Protein AF-A0A9P1GF80-F1 (afdb_monomer_lite)

Foldseek 3Di:
DVVVVQVVVQVVVLCVVQVQQDADPNFGDADPVGGSDDDDDDGDGGDDDDDDDPVNVVVVVVVVVVVVVVCVCVPDPDDPPDDDDDDPDDDDDDPDDDPPPDPDDDDDDDDDDDDDDDDDDD

Radius of gyration: 28.72 Å; chains: 1; bounding box: 56×46×72 Å

Structure (mmCIF, N/CA/C/O backbone):
data_AF-A0A9P1GF80-F1
#
_entry.id   AF-A0A9P1GF80-F1
#
loop_
_atom_site.group_PDB
_atom_site.id
_atom_site.type_sym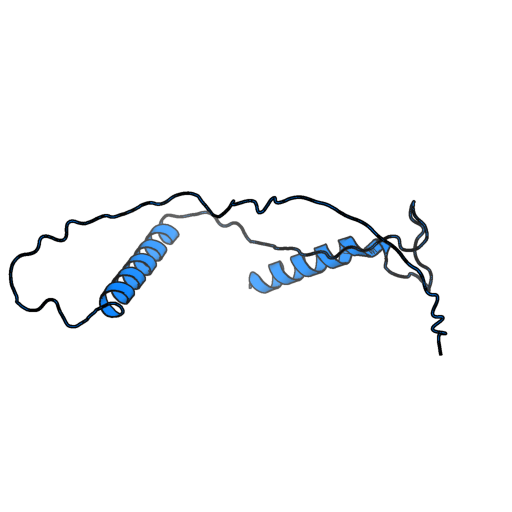bol
_atom_site.label_atom_id
_atom_site.label_alt_id
_atom_site.label_comp_id
_atom_site.label_asym_id
_atom_site.label_entity_id
_atom_site.label_seq_id
_atom_site.pdbx_PDB_ins_code
_atom_site.Cartn_x
_atom_site.Cartn_y
_atom_site.Cartn_z
_atom_site.occupancy
_atom_site.B_iso_or_equiv
_atom_site.auth_seq_id
_atom_site.auth_comp_id
_atom_site.auth_asym_id
_atom_site.auth_atom_id
_atom_site.pdbx_PDB_model_num
ATOM 1 N N . MET A 1 1 ? -12.801 8.693 6.372 1.00 60.75 1 MET A N 1
ATOM 2 C CA . MET A 1 1 ? -12.022 8.764 5.113 1.00 60.75 1 MET A CA 1
ATOM 3 C C . MET A 1 1 ? -10.672 7.994 5.103 1.00 60.75 1 MET A C 1
ATOM 5 O O . MET A 1 1 ? -9.918 8.230 4.167 1.00 60.75 1 MET A O 1
ATOM 9 N N . PRO A 1 2 ? -10.329 7.048 6.015 1.00 72.00 2 PRO A N 1
ATOM 10 C CA . PRO A 1 2 ? -9.002 6.397 5.985 1.00 72.00 2 PRO A CA 1
ATOM 11 C C . PRO A 1 2 ? -8.839 5.357 4.860 1.00 72.00 2 PRO A C 1
ATOM 13 O O . PRO A 1 2 ? -7.792 5.289 4.222 1.00 72.00 2 PRO A O 1
ATOM 16 N N . ALA A 1 3 ? -9.897 4.612 4.519 1.00 82.12 3 ALA A N 1
ATOM 17 C CA . ALA A 1 3 ? -9.830 3.541 3.515 1.00 82.12 3 ALA A CA 1
ATOM 18 C C . ALA A 1 3 ? -9.367 4.010 2.119 1.00 82.12 3 ALA A C 1
ATOM 20 O O . ALA A 1 3 ? -8.609 3.315 1.446 1.00 82.12 3 ALA A O 1
ATOM 21 N N . GLN A 1 4 ? -9.771 5.212 1.691 1.00 89.44 4 GLN A N 1
ATOM 22 C CA . GLN A 1 4 ? -9.365 5.762 0.391 1.00 89.44 4 GLN A CA 1
ATOM 23 C C . GLN A 1 4 ? -7.869 6.095 0.338 1.00 89.44 4 GLN A C 1
ATOM 25 O O . GLN A 1 4 ? -7.252 5.968 -0.718 1.00 89.44 4 GLN A O 1
ATOM 30 N N . TYR A 1 5 ? -7.285 6.523 1.460 1.00 94.06 5 TYR A N 1
ATOM 31 C CA . TYR A 1 5 ? -5.858 6.821 1.539 1.00 94.06 5 TYR A CA 1
ATOM 32 C C . TYR A 1 5 ? -5.025 5.538 1.477 1.00 94.06 5 TYR A C 1
ATOM 34 O O . TYR A 1 5 ? -4.096 5.458 0.678 1.00 94.06 5 TYR A O 1
ATOM 42 N N . LEU A 1 6 ? -5.410 4.513 2.246 1.00 95.62 6 LEU A N 1
ATOM 43 C CA . LEU A 1 6 ? -4.715 3.221 2.259 1.00 95.62 6 LEU A CA 1
ATOM 44 C C . LEU A 1 6 ? -4.751 2.546 0.881 1.00 95.62 6 LEU A C 1
ATOM 46 O O . LEU A 1 6 ? -3.730 2.048 0.414 1.00 95.62 6 LEU A O 1
ATOM 50 N N . MET A 1 7 ? -5.891 2.615 0.184 1.00 95.38 7 MET A N 1
ATOM 51 C CA . MET A 1 7 ? -6.015 2.124 -1.192 1.00 95.38 7 MET A CA 1
ATOM 52 C C . MET A 1 7 ? -5.067 2.857 -2.151 1.00 95.38 7 MET A C 1
ATOM 54 O O . MET A 1 7 ? -4.340 2.216 -2.906 1.00 95.38 7 MET A O 1
ATOM 58 N N . LYS A 1 8 ? -5.047 4.197 -2.116 1.00 96.75 8 LYS A N 1
ATOM 59 C CA . LYS A 1 8 ? -4.156 4.999 -2.971 1.00 96.75 8 LYS A CA 1
ATOM 60 C C . LYS A 1 8 ? -2.683 4.723 -2.675 1.00 96.75 8 LYS A C 1
ATOM 62 O O . LYS A 1 8 ? -1.884 4.664 -3.605 1.00 96.75 8 LYS A O 1
ATOM 67 N N . ALA A 1 9 ? -2.327 4.539 -1.403 1.00 96.94 9 ALA A N 1
ATOM 68 C CA . ALA A 1 9 ? -0.976 4.172 -1.000 1.00 96.94 9 ALA A CA 1
ATOM 69 C C . ALA A 1 9 ? -0.584 2.802 -1.572 1.00 96.94 9 ALA A C 1
ATOM 71 O O . ALA A 1 9 ? 0.446 2.701 -2.231 1.00 96.94 9 ALA A O 1
ATOM 72 N N . ALA A 1 10 ? -1.436 1.784 -1.406 1.00 97.38 10 ALA A N 1
ATOM 73 C CA . ALA A 1 10 ? -1.198 0.446 -1.947 1.00 97.38 10 ALA A CA 1
ATOM 74 C C . ALA A 1 10 ? -1.009 0.471 -3.473 1.00 97.38 10 ALA A C 1
ATOM 76 O O . ALA A 1 10 ? -0.016 -0.042 -3.985 1.00 97.38 10 ALA A O 1
ATOM 77 N N . GLN A 1 11 ? -1.918 1.138 -4.193 1.00 96.50 11 GLN A N 1
ATOM 78 C CA . GLN A 1 11 ? -1.844 1.292 -5.650 1.00 96.50 11 GLN A CA 1
ATOM 79 C C . GLN A 1 11 ? -0.559 1.992 -6.091 1.00 96.50 11 GLN A C 1
ATOM 81 O O . GLN A 1 11 ? 0.061 1.589 -7.074 1.00 96.50 11 GLN A O 1
ATOM 86 N N . ARG A 1 12 ? -0.148 3.038 -5.366 1.00 97.06 12 ARG A N 1
ATOM 87 C CA . ARG A 1 12 ? 1.072 3.771 -5.689 1.00 97.06 12 ARG A CA 1
ATOM 88 C C . ARG A 1 12 ? 2.312 2.913 -5.479 1.00 97.06 12 ARG A C 1
ATOM 90 O O . ARG A 1 12 ? 3.160 2.915 -6.355 1.00 97.06 12 ARG A O 1
ATOM 97 N N . ILE A 1 13 ? 2.400 2.160 -4.384 1.00 97.06 13 ILE A N 1
ATOM 98 C CA . ILE A 1 13 ? 3.548 1.276 -4.130 1.00 97.06 13 ILE A CA 1
ATOM 99 C C . ILE A 1 13 ? 3.705 0.273 -5.275 1.00 97.06 13 ILE A C 1
ATOM 101 O O . ILE A 1 13 ? 4.779 0.205 -5.859 1.00 97.06 13 ILE A O 1
ATOM 105 N N . VAL A 1 14 ? 2.627 -0.426 -5.649 1.00 96.12 14 VAL A N 1
ATOM 106 C CA . VAL A 1 14 ? 2.654 -1.388 -6.765 1.00 96.12 14 VAL A CA 1
ATOM 107 C C . VAL A 1 14 ? 3.106 -0.710 -8.058 1.00 96.12 14 VAL A C 1
ATOM 109 O O . VAL A 1 14 ? 4.009 -1.199 -8.729 1.00 96.12 14 VAL A O 1
ATOM 112 N N . LYS A 1 15 ? 2.526 0.448 -8.394 1.00 94.00 15 LYS A N 1
ATOM 113 C CA . LYS A 1 15 ? 2.891 1.183 -9.609 1.00 94.00 15 LYS A CA 1
ATOM 114 C C . LYS A 1 15 ? 4.379 1.546 -9.635 1.00 94.00 15 LYS A C 1
ATOM 116 O O . LYS A 1 15 ? 5.049 1.301 -10.631 1.00 94.00 15 LYS A O 1
ATOM 121 N N . GLU A 1 16 ? 4.897 2.106 -8.547 1.00 93.69 16 GLU A N 1
ATOM 122 C CA . GLU A 1 16 ? 6.299 2.528 -8.455 1.00 93.69 16 GLU A CA 1
ATOM 123 C C . GLU A 1 16 ? 7.255 1.320 -8.488 1.00 93.69 16 GLU A C 1
ATOM 125 O O . GLU A 1 16 ? 8.320 1.397 -9.098 1.00 93.69 16 GLU A O 1
ATOM 130 N N . SER A 1 17 ? 6.865 0.167 -7.926 1.00 92.38 17 SER A N 1
ATOM 131 C CA . SER A 1 17 ? 7.634 -1.085 -8.040 1.00 92.38 17 SER A CA 1
ATOM 132 C C . SER A 1 17 ? 7.812 -1.551 -9.490 1.00 92.38 17 SER A C 1
ATOM 134 O O . SER A 1 17 ? 8.799 -2.222 -9.804 1.00 92.38 17 SER A O 1
ATOM 136 N N . HIS A 1 18 ? 6.901 -1.164 -10.385 1.00 91.19 18 HIS A N 1
ATOM 137 C CA . HIS A 1 18 ? 6.935 -1.509 -11.805 1.00 91.19 18 HIS A CA 1
ATOM 138 C C . HIS A 1 18 ? 7.435 -0.380 -12.717 1.00 91.19 18 HIS A C 1
ATOM 140 O O . HIS A 1 18 ? 7.543 -0.601 -13.922 1.00 91.19 18 HIS A O 1
ATOM 146 N N . ALA A 1 19 ? 7.826 0.782 -12.182 1.00 88.06 19 ALA A N 1
ATOM 147 C CA . ALA A 1 19 ? 8.204 1.953 -12.983 1.00 88.06 19 ALA A CA 1
ATOM 148 C C . ALA A 1 19 ? 9.381 1.701 -13.950 1.00 88.06 19 ALA A C 1
ATOM 150 O O . ALA A 1 19 ? 9.461 2.310 -15.013 1.00 88.06 19 ALA A O 1
ATOM 151 N N . LYS A 1 20 ? 10.282 0.759 -13.632 1.00 81.00 20 LYS A N 1
ATOM 152 C CA . LYS A 1 20 ? 11.394 0.347 -14.520 1.00 81.00 20 LYS A CA 1
ATOM 153 C C . LYS A 1 20 ? 10.932 -0.263 -15.855 1.00 81.00 20 LYS A C 1
ATOM 155 O O . LYS A 1 20 ? 11.698 -0.309 -16.812 1.00 81.00 20 LYS A O 1
ATOM 160 N N . SER A 1 21 ? 9.698 -0.754 -15.878 1.00 84.31 21 SER A N 1
ATOM 161 C CA . SER A 1 21 ? 9.052 -1.430 -17.005 1.00 84.31 21 SER A CA 1
ATOM 162 C C . SER A 1 21 ? 8.105 -0.499 -17.767 1.00 84.31 21 SER A C 1
ATOM 164 O O . SER A 1 21 ? 7.536 -0.909 -18.776 1.00 84.31 21 SER A O 1
ATOM 166 N N . ASP A 1 22 ? 7.958 0.757 -17.332 1.00 86.00 22 ASP A N 1
ATOM 167 C CA . ASP A 1 22 ? 7.208 1.760 -18.079 1.00 86.00 22 ASP A CA 1
ATOM 168 C C . ASP A 1 22 ? 7.986 2.146 -19.347 1.00 86.00 22 ASP A C 1
ATOM 170 O O . ASP A 1 22 ? 9.182 2.451 -19.310 1.00 86.00 22 ASP A O 1
ATOM 174 N N . CYS A 1 23 ? 7.309 2.141 -20.497 1.00 85.12 23 CYS A N 1
ATOM 175 C CA . CYS A 1 23 ? 7.908 2.620 -21.735 1.00 85.12 23 CYS A CA 1
ATOM 176 C C . CYS A 1 23 ? 7.897 4.154 -21.766 1.00 85.12 23 CYS A C 1
ATOM 178 O O . CYS A 1 23 ? 6.847 4.792 -21.660 1.00 85.12 23 CYS A O 1
ATOM 180 N N . VAL A 1 24 ? 9.059 4.761 -21.988 1.00 83.31 24 VAL A N 1
ATOM 181 C CA . VAL A 1 24 ? 9.192 6.203 -22.203 1.00 83.31 24 VAL A CA 1
ATOM 182 C C . VAL A 1 24 ? 9.467 6.418 -23.686 1.00 83.31 24 VAL A C 1
ATOM 184 O O . VAL A 1 24 ? 10.436 5.891 -24.227 1.00 83.31 24 VAL A O 1
ATOM 187 N N . ASN A 1 25 ? 8.594 7.158 -24.374 1.00 88.94 25 ASN A N 1
ATOM 188 C CA . ASN A 1 25 ? 8.691 7.402 -25.823 1.00 88.94 25 ASN A CA 1
ATOM 189 C C . ASN A 1 25 ? 8.764 6.112 -26.671 1.00 88.94 25 ASN A C 1
ATOM 191 O O . ASN A 1 25 ? 9.471 6.058 -27.675 1.00 88.94 25 ASN A O 1
ATOM 195 N N . GLY A 1 26 ? 8.060 5.056 -26.248 1.00 88.00 26 GLY A N 1
ATOM 196 C CA . GLY A 1 26 ? 8.060 3.759 -26.936 1.00 88.00 26 GLY A CA 1
ATOM 197 C C . GLY A 1 26 ? 9.326 2.924 -26.722 1.00 88.00 26 GLY A C 1
ATOM 198 O O . GLY A 1 26 ? 9.470 1.876 -27.344 1.00 88.00 26 GLY A O 1
ATOM 199 N N . GLN A 1 27 ? 10.237 3.356 -25.843 1.00 87.75 27 GLN A N 1
ATOM 200 C CA . GLN A 1 27 ? 11.428 2.598 -25.472 1.00 87.75 27 GLN A CA 1
ATOM 201 C C . GLN A 1 27 ? 11.398 2.233 -23.990 1.00 87.75 27 GLN A C 1
ATOM 203 O O . GLN A 1 27 ? 11.064 3.048 -23.131 1.00 87.75 27 GLN A O 1
ATOM 208 N N . PHE A 1 28 ? 11.763 0.991 -23.690 1.00 88.25 28 PHE A N 1
ATOM 209 C CA . PHE A 1 28 ? 11.993 0.555 -22.319 1.00 88.25 28 PHE A CA 1
ATOM 210 C C . PHE A 1 28 ? 13.380 0.981 -21.843 1.00 88.25 28 PHE A C 1
ATOM 212 O O . PHE A 1 28 ? 14.321 1.065 -22.640 1.00 88.25 28 PHE A O 1
ATOM 219 N N . LEU A 1 29 ? 13.498 1.212 -20.537 1.00 86.62 29 LEU A N 1
ATOM 220 C CA . LEU A 1 29 ? 14.766 1.520 -19.889 1.00 86.62 29 LEU A CA 1
ATOM 221 C C . LEU A 1 29 ? 15.701 0.306 -19.920 1.00 86.62 29 LEU A C 1
ATOM 223 O O . LEU A 1 29 ? 15.253 -0.842 -19.847 1.00 86.62 29 LEU A O 1
ATOM 227 N N . ASP A 1 30 ? 17.004 0.562 -20.008 1.00 87.88 30 ASP A N 1
ATOM 228 C CA . ASP A 1 30 ? 18.007 -0.491 -19.885 1.00 87.88 30 ASP A CA 1
ATOM 229 C C . ASP A 1 30 ? 18.105 -0.960 -18.427 1.00 87.88 30 ASP A C 1
ATOM 231 O O . ASP A 1 30 ? 18.114 -0.166 -17.484 1.00 87.88 30 ASP A O 1
ATOM 235 N N . THR A 1 31 ? 18.199 -2.273 -18.244 1.00 86.19 31 THR A N 1
ATOM 236 C CA . THR A 1 31 ? 18.434 -2.929 -16.955 1.00 86.19 31 THR A CA 1
ATOM 237 C C . THR A 1 31 ? 19.606 -3.909 -17.095 1.00 86.19 31 THR A C 1
ATOM 239 O O . THR A 1 31 ? 19.962 -4.269 -18.221 1.00 86.19 31 THR A O 1
ATOM 242 N N . PRO A 1 32 ? 20.202 -4.407 -15.993 1.00 89.44 32 PRO A N 1
ATOM 243 C CA . PRO A 1 32 ? 21.327 -5.349 -16.062 1.00 89.44 32 PRO A CA 1
ATOM 244 C C . PRO A 1 32 ? 21.057 -6.638 -16.858 1.00 89.44 32 PRO A C 1
ATOM 246 O O . PRO A 1 32 ? 22.001 -7.317 -17.248 1.00 89.44 32 PRO A O 1
ATOM 249 N N . ILE A 1 33 ? 19.786 -6.976 -17.098 1.00 88.50 33 ILE A N 1
ATOM 250 C CA . ILE A 1 33 ? 19.347 -8.186 -17.810 1.00 88.50 33 ILE A CA 1
ATOM 251 C C . ILE A 1 33 ? 18.703 -7.885 -19.177 1.00 88.50 33 ILE A C 1
ATOM 253 O O . ILE A 1 33 ? 18.051 -8.750 -19.750 1.00 88.50 33 ILE A O 1
ATOM 257 N N . GLY A 1 34 ? 18.851 -6.660 -19.693 1.00 87.81 34 GLY A N 1
ATOM 258 C CA . GLY A 1 34 ? 18.253 -6.214 -20.957 1.00 87.81 34 GLY A CA 1
ATOM 259 C C . GLY A 1 34 ? 17.211 -5.105 -20.782 1.00 87.81 34 GLY A C 1
ATOM 260 O O . GLY A 1 34 ? 17.111 -4.485 -19.722 1.00 87.81 34 GLY A O 1
ATOM 261 N N . LYS A 1 35 ? 16.434 -4.823 -21.833 1.00 87.38 35 LYS A N 1
ATOM 262 C CA . LYS A 1 35 ? 15.443 -3.732 -21.839 1.00 87.38 35 LYS A CA 1
ATOM 263 C C . LYS A 1 35 ? 14.179 -4.094 -21.059 1.00 87.38 35 LYS A C 1
ATOM 265 O O . LYS A 1 35 ? 13.675 -5.202 -21.199 1.00 87.38 35 LYS A O 1
ATOM 270 N N . GLY A 1 36 ? 13.666 -3.172 -20.245 1.00 85.12 36 GLY A N 1
ATOM 271 C CA . GLY A 1 36 ? 12.434 -3.328 -19.450 1.00 85.12 36 GLY A CA 1
ATOM 272 C C . GLY A 1 36 ? 12.561 -4.254 -18.234 1.00 85.12 36 GLY A C 1
ATOM 273 O O . GLY A 1 36 ? 11.820 -4.108 -17.263 1.00 85.12 36 GLY A O 1
ATOM 274 N N . GLY A 1 37 ? 13.547 -5.155 -18.241 1.00 86.81 37 GLY A N 1
ATOM 275 C CA . GLY A 1 37 ? 13.805 -6.103 -17.164 1.00 86.81 37 GLY A CA 1
ATOM 276 C C . GLY A 1 37 ? 12.674 -7.117 -16.977 1.00 86.81 37 GLY A C 1
ATOM 277 O O . GLY A 1 37 ? 11.789 -7.267 -17.814 1.00 86.81 37 GLY A O 1
ATOM 278 N N . LYS A 1 38 ? 12.712 -7.833 -15.850 1.00 88.00 38 LYS A N 1
ATOM 279 C CA . LYS A 1 38 ? 11.655 -8.762 -15.441 1.00 88.00 38 LYS A CA 1
ATOM 280 C C . LYS A 1 38 ? 10.682 -8.072 -14.486 1.00 88.00 38 LYS A C 1
ATOM 282 O O . LYS A 1 38 ? 11.109 -7.342 -13.577 1.00 88.00 38 LYS A O 1
ATOM 287 N N . VAL A 1 39 ? 9.398 -8.345 -14.687 1.00 90.06 39 VAL A N 1
ATOM 288 C CA . VAL A 1 39 ? 8.302 -7.973 -13.792 1.00 90.06 39 VAL A CA 1
ATOM 289 C C . VAL A 1 39 ? 7.728 -9.249 -13.193 1.00 90.06 39 VAL A C 1
ATOM 291 O O . VAL A 1 39 ? 7.315 -10.132 -13.936 1.00 90.06 39 VAL A O 1
ATOM 294 N N . ASP A 1 40 ? 7.730 -9.348 -11.867 1.00 91.25 40 ASP A N 1
ATOM 295 C CA . ASP A 1 40 ? 7.103 -10.449 -11.134 1.00 91.25 40 ASP A CA 1
ATOM 296 C C . ASP A 1 40 ? 5.747 -10.002 -10.562 1.00 91.25 40 ASP A C 1
ATOM 298 O O . ASP A 1 40 ? 5.511 -8.803 -10.352 1.00 91.25 40 ASP A O 1
ATOM 302 N N . ASP A 1 41 ? 4.869 -10.964 -10.269 1.00 94.75 41 ASP A N 1
ATOM 303 C CA . ASP A 1 41 ? 3.593 -10.703 -9.601 1.00 94.75 41 ASP A CA 1
ATOM 304 C C . ASP A 1 41 ? 3.835 -10.029 -8.242 1.00 94.75 41 ASP A C 1
ATOM 306 O O . ASP A 1 41 ? 4.565 -10.541 -7.391 1.00 94.75 41 ASP A O 1
ATOM 310 N N . THR A 1 42 ? 3.227 -8.858 -8.029 1.00 94.81 42 THR A N 1
ATOM 311 C CA . THR A 1 42 ? 3.443 -8.039 -6.827 1.00 94.81 42 THR A CA 1
ATOM 312 C C . THR A 1 42 ? 2.121 -7.752 -6.123 1.00 94.81 42 THR A C 1
ATOM 314 O O . THR A 1 42 ? 1.225 -7.118 -6.678 1.00 94.81 42 THR A O 1
ATOM 317 N N . SER A 1 43 ? 2.009 -8.172 -4.862 1.00 96.38 43 SER A N 1
ATOM 318 C CA . SER A 1 43 ? 0.870 -7.866 -3.989 1.00 96.38 43 SER A CA 1
ATOM 319 C C . SER A 1 43 ? 1.301 -6.993 -2.812 1.00 96.38 43 SER A C 1
ATOM 321 O O . SER A 1 43 ? 2.316 -7.278 -2.178 1.00 96.38 43 SER A O 1
ATOM 323 N N . VAL A 1 44 ? 0.511 -5.971 -2.471 1.00 96.81 44 VAL A N 1
ATOM 324 C CA . VAL A 1 44 ? 0.790 -5.055 -1.353 1.00 96.81 44 VAL A CA 1
ATOM 325 C C . VAL A 1 44 ? -0.415 -4.983 -0.422 1.00 96.81 44 VAL A C 1
ATOM 327 O O . VAL A 1 44 ? -1.542 -4.775 -0.867 1.00 96.81 44 VAL A O 1
ATOM 330 N N . VAL A 1 45 ? -0.164 -5.103 0.883 1.00 95.94 45 VAL A N 1
ATOM 331 C CA . VAL A 1 45 ? -1.158 -4.886 1.942 1.00 95.94 45 VAL A CA 1
ATOM 332 C C . VAL A 1 45 ? -0.732 -3.668 2.754 1.00 95.94 45 VAL A C 1
ATOM 334 O O . VAL A 1 45 ? 0.392 -3.612 3.245 1.00 95.94 45 VAL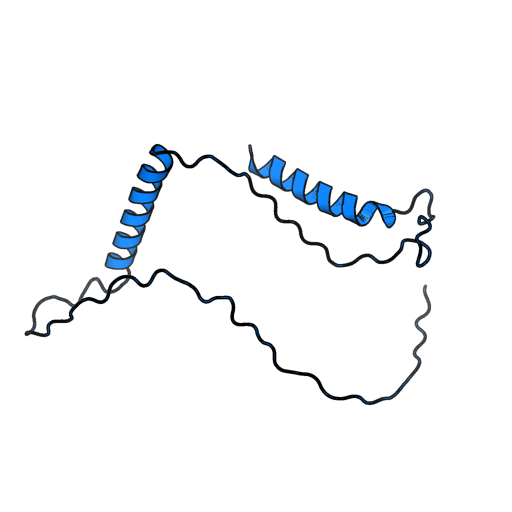 A O 1
ATOM 337 N N . VAL A 1 46 ? -1.630 -2.693 2.899 1.00 96.06 46 VAL A N 1
ATOM 338 C CA . VAL A 1 46 ? -1.396 -1.481 3.695 1.00 96.06 46 VAL A CA 1
ATOM 339 C C . VAL A 1 46 ? -2.430 -1.430 4.812 1.00 96.06 46 VAL A C 1
ATOM 341 O O . VAL A 1 46 ? -3.631 -1.472 4.550 1.00 96.06 46 VAL A O 1
ATOM 344 N N . GLY A 1 47 ? -1.956 -1.336 6.052 1.00 94.19 47 GLY A N 1
ATOM 345 C CA . GLY A 1 47 ? -2.786 -1.218 7.245 1.00 94.19 47 GLY A CA 1
ATOM 346 C C . GLY A 1 47 ? -2.422 0.027 8.043 1.00 94.19 47 GLY A C 1
ATOM 347 O O . GLY A 1 47 ? -1.255 0.404 8.122 1.00 94.19 47 GLY A O 1
ATOM 348 N N . GLU A 1 48 ? -3.430 0.662 8.629 1.00 92.38 48 GLU A N 1
ATOM 349 C CA . GLU A 1 48 ? -3.229 1.703 9.631 1.00 92.38 48 GLU A CA 1
ATOM 350 C C . GLU A 1 48 ? -3.054 1.045 11.001 1.00 92.38 48 GLU A C 1
ATOM 352 O O . GLU A 1 48 ? -3.846 0.184 11.389 1.00 92.38 48 GLU A O 1
ATOM 357 N N . ILE A 1 49 ? -2.016 1.453 11.728 1.00 91.75 49 ILE A N 1
ATOM 358 C CA . ILE A 1 49 ? -1.803 1.034 13.110 1.00 91.75 49 ILE A CA 1
ATOM 359 C C . ILE A 1 49 ? -2.379 2.126 14.001 1.00 91.75 49 ILE A C 1
ATOM 361 O O . ILE A 1 49 ? -1.939 3.272 13.943 1.00 91.75 49 ILE A O 1
ATOM 365 N N . ILE A 1 50 ? -3.355 1.755 14.824 1.00 90.44 50 ILE A N 1
ATOM 366 C CA . ILE A 1 50 ? -3.951 2.642 15.821 1.00 90.44 50 ILE A CA 1
ATOM 367 C C . ILE A 1 50 ? -3.564 2.186 17.222 1.00 90.44 50 ILE A C 1
ATOM 369 O O . ILE A 1 50 ? -3.365 0.995 17.470 1.00 90.44 50 ILE A O 1
ATOM 373 N N . GLU A 1 51 ? -3.481 3.136 18.148 1.00 95.19 51 GLU A N 1
ATOM 374 C CA . GLU A 1 51 ? -3.265 2.825 19.555 1.00 95.19 51 GLU A CA 1
ATOM 375 C C . GLU A 1 51 ? -4.454 2.046 20.128 1.00 95.19 51 GLU A C 1
ATOM 377 O O . GLU A 1 51 ? -5.629 2.376 19.916 1.00 95.19 51 GLU A O 1
ATOM 382 N N . TRP A 1 52 ? -4.143 1.007 20.897 1.00 94.50 52 TRP A N 1
ATOM 383 C CA . TRP A 1 52 ? -5.153 0.270 21.629 1.00 94.50 52 TRP A CA 1
ATOM 384 C C . TRP A 1 52 ? -5.473 0.976 22.948 1.00 94.50 52 TRP A C 1
ATOM 386 O O . TRP A 1 52 ? -4.657 0.994 23.864 1.00 94.50 52 TRP A O 1
ATOM 396 N N . THR A 1 53 ? -6.673 1.544 23.055 1.00 96.44 53 THR A N 1
ATOM 397 C CA . THR A 1 53 ? -7.108 2.311 24.226 1.00 96.44 53 THR A CA 1
ATOM 398 C C . THR A 1 53 ? -8.081 1.503 25.079 1.00 96.44 53 THR A C 1
ATOM 400 O O . THR A 1 53 ? -8.623 0.478 24.654 1.00 96.44 53 THR A O 1
ATOM 403 N N . GLU A 1 54 ? -8.365 1.989 26.286 1.00 95.88 54 GLU A N 1
ATOM 404 C CA . GLU A 1 54 ? -9.373 1.379 27.154 1.00 95.88 54 GLU A CA 1
ATOM 405 C C . GLU A 1 54 ? -10.770 1.362 26.506 1.00 95.88 54 GLU A C 1
ATOM 407 O O . GLU A 1 54 ? -11.488 0.365 26.602 1.00 95.88 54 GLU A O 1
ATOM 412 N N . ALA A 1 55 ? -11.130 2.408 25.754 1.00 93.62 55 ALA A N 1
ATOM 413 C CA . ALA A 1 55 ? -12.386 2.455 25.007 1.00 93.62 55 ALA A CA 1
ATOM 414 C C . ALA A 1 55 ? -12.475 1.332 23.955 1.00 93.62 55 ALA A C 1
ATOM 416 O O . ALA A 1 55 ? -13.516 0.684 23.826 1.00 93.62 55 ALA A O 1
ATOM 417 N N . HIS A 1 56 ? -11.374 1.038 23.247 1.00 93.75 56 HIS A N 1
ATOM 418 C CA . HIS A 1 56 ? -11.312 -0.093 22.316 1.00 93.75 56 HIS A CA 1
ATOM 419 C C . HIS A 1 56 ? -11.543 -1.426 23.037 1.00 93.75 56 HIS A C 1
ATOM 421 O O . HIS A 1 56 ? -12.303 -2.260 22.542 1.00 93.75 56 HIS A O 1
ATOM 427 N N . THR A 1 57 ? -10.963 -1.604 24.228 1.00 93.44 57 THR A N 1
ATOM 428 C CA . THR A 1 57 ? -11.182 -2.790 25.069 1.00 93.44 57 THR A CA 1
ATOM 429 C C . THR A 1 57 ? -12.650 -2.954 25.455 1.00 93.44 57 THR A C 1
ATOM 431 O O . THR A 1 57 ? -13.194 -4.052 25.318 1.00 93.44 57 THR A O 1
ATOM 434 N N . GLN A 1 58 ? -13.314 -1.882 25.896 1.00 93.44 58 GLN A N 1
ATOM 435 C CA . GLN A 1 58 ? -14.724 -1.929 26.293 1.00 93.44 58 GLN A CA 1
ATOM 436 C C . GLN A 1 58 ? -15.626 -2.334 25.118 1.00 93.44 58 GLN A C 1
ATOM 438 O O . GLN A 1 58 ? -16.376 -3.306 25.239 1.00 93.44 58 GLN A O 1
ATOM 443 N N . ILE A 1 59 ? -15.476 -1.684 23.959 1.00 91.50 59 ILE A N 1
ATOM 444 C CA . ILE A 1 59 ? -16.242 -1.997 22.741 1.00 91.50 59 ILE A CA 1
ATOM 445 C C . ILE A 1 59 ? -16.003 -3.449 22.307 1.00 91.50 59 ILE A C 1
ATOM 447 O O . ILE A 1 59 ? -16.948 -4.200 22.055 1.00 91.50 59 ILE A O 1
ATOM 451 N N . TRP A 1 60 ? -14.743 -3.890 22.265 1.00 90.38 60 TRP A N 1
ATOM 452 C CA . TRP A 1 60 ? -14.423 -5.264 21.875 1.00 90.38 60 TRP A CA 1
ATOM 453 C C . TRP A 1 60 ? -14.945 -6.307 22.862 1.00 90.38 60 TRP A C 1
ATOM 455 O O . TRP A 1 60 ? -15.345 -7.398 22.445 1.00 90.38 60 TRP A O 1
ATOM 465 N N . SER A 1 61 ? -14.982 -5.989 24.158 1.00 90.62 61 SER A N 1
ATOM 466 C CA . SER A 1 61 ? -15.556 -6.874 25.174 1.00 90.62 61 SER A CA 1
ATOM 467 C C . SER A 1 61 ? -17.055 -7.102 24.951 1.00 90.62 61 SER A C 1
ATOM 469 O O . SER A 1 61 ? -17.534 -8.231 25.080 1.00 90.62 61 SER A O 1
ATOM 471 N N . GLU A 1 62 ? -17.787 -6.063 24.542 1.00 88.88 62 GLU A N 1
ATOM 472 C CA . GLU A 1 62 ? -19.213 -6.143 24.240 1.00 88.88 62 GLU A CA 1
ATOM 473 C C . GLU A 1 62 ? -19.477 -6.930 22.953 1.00 88.88 62 GLU A C 1
ATOM 475 O O . GLU A 1 62 ? -20.299 -7.848 22.949 1.00 88.88 62 GLU A O 1
ATOM 480 N N . VAL A 1 63 ? -18.722 -6.660 21.883 1.00 87.38 63 VAL A N 1
ATOM 481 C CA . VAL A 1 63 ? -18.812 -7.417 20.623 1.00 87.38 63 VAL A CA 1
ATOM 482 C C . VAL A 1 63 ? -18.542 -8.905 20.856 1.00 87.38 63 VAL A C 1
ATOM 484 O O . VAL A 1 63 ? -19.275 -9.756 20.344 1.00 87.38 63 VAL A O 1
ATOM 487 N N . ARG A 1 64 ? -17.524 -9.238 21.663 1.00 86.12 64 ARG A N 1
ATOM 488 C CA . ARG A 1 64 ? -17.192 -10.627 22.010 1.00 86.12 64 ARG A CA 1
ATOM 489 C C . ARG A 1 64 ? -18.312 -11.285 22.815 1.00 86.12 64 ARG A C 1
ATOM 491 O O . ARG A 1 64 ? -18.681 -12.420 22.518 1.00 86.12 64 ARG A O 1
ATOM 498 N N . ARG A 1 65 ? -18.894 -10.573 23.786 1.00 81.44 65 ARG A N 1
ATOM 499 C CA . ARG A 1 65 ? -20.049 -11.058 24.554 1.00 81.44 65 ARG A CA 1
ATOM 500 C C . ARG A 1 65 ? -21.234 -11.329 23.628 1.00 81.44 65 ARG A C 1
ATOM 502 O O . ARG A 1 65 ? -21.776 -12.425 23.658 1.00 81.44 65 ARG A O 1
ATOM 509 N N . ASN A 1 66 ? -21.566 -10.405 22.735 1.00 78.12 66 ASN A N 1
ATOM 510 C CA . ASN A 1 66 ? -22.692 -10.561 21.814 1.00 78.12 66 ASN A CA 1
ATOM 511 C C . ASN A 1 66 ? -22.492 -11.705 20.811 1.00 78.12 66 ASN A C 1
ATOM 513 O O . ASN A 1 66 ? -23.455 -12.393 20.484 1.00 78.12 66 ASN A O 1
ATOM 517 N N . ARG A 1 67 ? -21.261 -11.958 20.347 1.00 76.12 67 ARG A N 1
ATOM 518 C CA . ARG A 1 67 ? -20.951 -13.154 19.545 1.00 76.12 67 ARG A CA 1
ATOM 519 C C . ARG A 1 67 ? -21.142 -14.437 20.345 1.00 76.12 67 ARG A C 1
ATOM 521 O O . ARG A 1 67 ? -21.865 -15.309 19.891 1.00 76.12 67 ARG A O 1
ATOM 528 N N . ARG A 1 68 ? -20.623 -14.496 21.574 1.00 70.56 68 ARG A N 1
ATOM 529 C CA . ARG A 1 68 ? -20.808 -15.654 22.461 1.00 70.56 68 ARG A CA 1
ATOM 530 C C . ARG A 1 68 ? -22.288 -15.945 22.727 1.00 70.56 68 ARG A C 1
ATOM 532 O O . ARG A 1 68 ? -22.690 -17.098 22.740 1.00 70.56 68 ARG A O 1
ATOM 539 N N . TRP A 1 69 ? -23.109 -14.911 22.904 1.00 66.19 69 TRP A N 1
ATOM 540 C CA . TRP A 1 69 ? -24.554 -15.074 23.087 1.00 66.19 69 TRP A CA 1
ATOM 541 C C . TRP A 1 69 ? -25.257 -15.512 21.798 1.00 66.19 69 TRP A C 1
ATOM 543 O O . TRP A 1 69 ? -26.156 -16.345 21.856 1.00 66.19 69 TRP A O 1
ATOM 553 N N . LYS A 1 70 ? -24.826 -15.014 20.631 1.00 61.59 70 LYS A N 1
ATOM 554 C CA . LYS A 1 70 ? -25.302 -15.519 19.334 1.00 61.59 70 LYS A CA 1
ATOM 555 C C . LYS A 1 70 ? -24.938 -16.984 19.127 1.00 61.59 70 LYS A C 1
ATOM 557 O O . LYS A 1 70 ? -25.791 -17.723 18.661 1.00 61.59 70 LYS A O 1
ATOM 562 N N . ASP A 1 71 ? -23.746 -17.415 19.521 1.00 58.62 71 ASP A N 1
ATOM 563 C CA . ASP A 1 71 ? -23.326 -18.815 19.407 1.00 58.62 71 ASP A CA 1
ATOM 564 C C . ASP A 1 71 ? -24.112 -19.722 20.367 1.00 58.62 71 ASP A C 1
ATOM 566 O O . ASP A 1 71 ? -24.538 -20.805 19.974 1.00 58.62 71 ASP A O 1
ATOM 570 N N . VAL A 1 72 ? -24.413 -19.252 21.586 1.00 59.09 72 VAL A N 1
ATOM 571 C CA . VAL A 1 72 ? -25.299 -19.956 22.538 1.00 59.09 72 VAL A CA 1
ATOM 572 C C . VAL A 1 72 ? -26.728 -20.093 21.998 1.00 59.09 72 VAL A C 1
ATOM 574 O O . VAL A 1 72 ? -27.376 -21.111 22.219 1.00 59.09 72 VAL A O 1
ATOM 577 N N . ILE A 1 73 ? -27.234 -19.092 21.274 1.00 59.31 73 ILE A N 1
ATOM 578 C CA . ILE A 1 73 ? -28.582 -19.135 20.683 1.00 59.31 73 ILE A CA 1
ATOM 579 C C . ILE A 1 73 ? -28.593 -19.938 19.369 1.00 59.31 73 ILE A C 1
ATOM 581 O O . ILE A 1 73 ? -29.567 -20.627 19.074 1.00 59.31 73 ILE A O 1
ATOM 585 N N . SER A 1 74 ? -27.516 -19.874 18.583 1.00 55.16 74 SER A N 1
ATOM 586 C CA . SER A 1 74 ? -27.408 -20.488 17.254 1.00 55.16 74 SER A CA 1
ATOM 587 C C . SER A 1 74 ? -26.961 -21.953 17.287 1.00 55.16 74 SER A C 1
ATOM 589 O O . SER A 1 74 ? -27.114 -22.640 16.278 1.00 55.16 74 SER A O 1
ATOM 591 N N . CYS A 1 75 ? -26.435 -22.449 18.409 1.00 47.41 75 CYS A N 1
ATOM 592 C CA . CYS A 1 75 ? -26.020 -23.839 18.580 1.00 47.41 75 CYS A CA 1
ATOM 593 C C . CYS A 1 75 ? -26.808 -24.492 19.732 1.00 47.41 75 CYS A C 1
ATOM 595 O O . CYS A 1 75 ? -26.327 -24.597 20.856 1.00 47.41 75 CYS A O 1
ATOM 597 N N . GLY A 1 76 ? -28.046 -24.926 19.458 1.00 50.06 76 GLY A N 1
ATOM 598 C CA . GLY A 1 76 ? -28.773 -25.837 20.357 1.00 50.06 76 GLY A CA 1
ATOM 599 C C . GLY A 1 76 ? -29.828 -25.224 21.284 1.00 50.06 76 GLY A C 1
ATOM 600 O O . GLY A 1 76 ? -30.091 -25.767 22.358 1.00 50.06 76 GLY A O 1
ATOM 601 N N . GLY A 1 77 ? -30.505 -24.150 20.876 1.00 50.16 77 GLY A N 1
ATOM 602 C CA . GLY A 1 77 ? -31.724 -23.671 21.537 1.00 50.16 77 GLY A CA 1
ATOM 603 C C . GLY A 1 77 ? -32.935 -24.608 21.373 1.00 50.16 77 GLY A C 1
ATOM 604 O O . GLY A 1 77 ? -33.901 -24.208 20.743 1.00 50.16 77 GLY A O 1
ATOM 605 N N . MET A 1 78 ? -32.863 -25.844 21.893 1.00 48.12 78 MET A N 1
ATOM 606 C CA . MET A 1 78 ? -33.950 -26.710 22.411 1.00 48.12 78 MET A CA 1
ATOM 607 C C . MET A 1 78 ? -33.476 -28.173 22.483 1.00 48.12 78 MET A C 1
ATOM 609 O O . MET A 1 78 ? -33.815 -28.970 21.617 1.00 48.12 78 MET A O 1
ATOM 613 N N . GLN A 1 79 ? -32.697 -28.529 23.514 1.00 46.25 79 GLN A N 1
ATOM 614 C CA . GLN A 1 79 ? -32.694 -29.862 24.159 1.00 46.25 79 GLN A CA 1
ATOM 615 C C . GLN A 1 79 ? -31.698 -29.914 25.333 1.00 46.25 79 GLN A C 1
ATOM 617 O O . GLN A 1 79 ? -30.770 -30.705 25.362 1.00 46.25 79 GLN A O 1
ATOM 622 N N . CYS A 1 80 ? -31.908 -29.075 26.345 1.00 41.41 80 CYS A N 1
ATOM 623 C CA . CYS A 1 80 ? -31.440 -29.365 27.708 1.00 41.41 80 CYS A CA 1
ATOM 624 C C . CYS A 1 80 ? -32.561 -29.032 28.700 1.00 41.41 80 CYS A C 1
ATOM 626 O O . CYS A 1 80 ? -32.371 -28.372 29.715 1.00 41.41 80 CYS A O 1
ATOM 628 N N . GLY A 1 81 ? -33.776 -29.461 28.356 1.00 47.28 81 GLY A N 1
ATOM 629 C CA . GLY A 1 81 ? -34.894 -29.564 29.280 1.00 47.28 81 GLY A CA 1
ATOM 630 C C . GLY A 1 81 ? -35.062 -31.027 29.670 1.00 47.28 81 GLY A C 1
ATOM 631 O O . GLY A 1 81 ? -35.529 -31.816 28.862 1.00 47.28 81 GLY A O 1
ATOM 632 N N . MET A 1 82 ? -34.680 -31.353 30.905 1.00 46.25 82 MET A N 1
ATOM 633 C CA . MET A 1 82 ? -35.106 -32.534 31.667 1.00 46.25 82 MET A CA 1
ATOM 634 C C . MET A 1 82 ? -34.837 -33.922 31.055 1.00 46.25 82 MET A C 1
ATOM 636 O O . MET A 1 82 ? -35.736 -34.539 30.503 1.00 46.25 82 MET A O 1
ATOM 640 N N . ALA A 1 83 ? -33.656 -34.490 31.312 1.00 42.16 83 ALA A N 1
ATOM 641 C CA . ALA A 1 83 ? -33.534 -35.898 31.714 1.00 42.16 83 ALA A CA 1
ATOM 642 C C . ALA A 1 83 ? -32.112 -36.200 32.215 1.00 42.16 83 ALA A C 1
ATOM 644 O O . ALA A 1 83 ? -31.136 -36.034 31.497 1.00 42.16 83 ALA A O 1
ATOM 645 N N . THR A 1 84 ? -32.035 -36.649 33.470 1.00 42.88 84 THR A N 1
ATOM 646 C CA . THR A 1 84 ? -31.009 -37.552 34.028 1.00 42.88 84 THR A CA 1
ATOM 647 C C . THR A 1 84 ? -29.527 -37.273 33.736 1.00 42.88 84 THR A C 1
ATOM 649 O O . THR A 1 84 ? -28.982 -37.686 32.723 1.00 42.88 84 THR A O 1
ATOM 652 N N . ARG A 1 85 ? -28.861 -36.698 34.750 1.00 43.97 85 ARG A N 1
ATOM 653 C CA . ARG A 1 85 ? -27.475 -36.970 35.188 1.00 43.97 85 ARG A CA 1
ATOM 654 C C . ARG A 1 85 ? -26.501 -37.451 34.097 1.00 43.97 85 ARG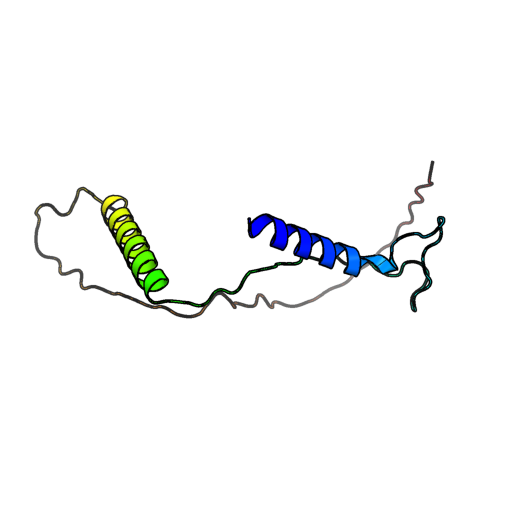 A C 1
ATOM 656 O O . ARG A 1 85 ? -26.203 -38.637 34.022 1.00 43.97 85 ARG A O 1
ATOM 663 N N . HIS A 1 86 ? -25.876 -36.518 33.388 1.00 39.47 86 HIS A N 1
ATOM 664 C CA . HIS A 1 86 ? -24.498 -36.714 32.948 1.00 39.47 86 HIS A CA 1
ATOM 665 C C . HIS A 1 86 ? -23.733 -35.398 33.093 1.00 39.47 86 HIS A C 1
ATOM 667 O O . HIS A 1 86 ? -24.100 -34.375 32.523 1.00 39.47 86 HIS A O 1
ATOM 673 N N . SER A 1 87 ? -22.703 -35.427 33.938 1.00 41.56 87 SER A N 1
ATOM 674 C CA . SER A 1 87 ? -21.749 -34.338 34.122 1.00 41.56 87 SER A CA 1
ATOM 675 C C . SER A 1 87 ? -20.906 -34.222 32.855 1.00 41.56 87 SER A C 1
ATOM 677 O O . SER A 1 87 ? -19.906 -34.923 32.726 1.00 41.56 87 SER A O 1
ATOM 679 N N . CYS A 1 88 ? -21.299 -33.371 31.911 1.00 35.03 88 CYS A N 1
ATOM 680 C CA . CYS A 1 88 ? -20.358 -32.884 30.907 1.00 35.03 88 CYS A CA 1
ATOM 681 C C . CYS A 1 88 ? -19.553 -31.755 31.544 1.00 35.03 88 CYS A C 1
ATOM 683 O O . CYS A 1 88 ? -19.955 -30.592 31.549 1.00 35.03 88 CYS A O 1
ATOM 685 N N . SER A 1 89 ? -18.435 -32.156 32.144 1.00 38.34 89 SER A N 1
ATOM 686 C CA . SER A 1 89 ? -17.360 -31.262 32.536 1.00 38.34 89 SER A CA 1
ATOM 687 C C . SER A 1 89 ? -16.836 -30.552 31.288 1.00 38.34 89 SER A C 1
ATOM 689 O O . SER A 1 89 ? -16.541 -31.174 30.273 1.00 38.34 89 SER A O 1
ATOM 691 N N . CYS A 1 90 ? -16.791 -29.233 31.392 1.00 43.59 90 CYS A N 1
ATOM 692 C CA . CYS A 1 90 ? -16.013 -28.293 30.602 1.00 43.59 90 CYS A CA 1
ATOM 693 C C . CYS A 1 90 ? -14.666 -28.824 30.082 1.00 43.59 90 CYS A C 1
ATOM 695 O O . CYS A 1 90 ? -13.899 -29.373 30.866 1.00 43.59 90 CYS A O 1
ATOM 697 N N . GLU A 1 91 ? -14.317 -28.458 28.847 1.00 40.59 91 GLU A N 1
ATOM 698 C CA . GLU A 1 91 ? -12.958 -28.011 28.523 1.00 40.59 91 GLU A CA 1
ATOM 699 C C . GLU A 1 91 ? -13.064 -26.678 27.775 1.00 40.59 91 GLU A C 1
ATOM 701 O O . GLU A 1 91 ? -13.713 -26.565 26.733 1.00 40.59 91 GLU A O 1
ATOM 706 N N . GLY A 1 92 ? -12.538 -25.637 28.418 1.00 46.09 92 GLY A N 1
ATOM 707 C CA . GLY A 1 92 ? -12.367 -24.305 27.862 1.00 46.09 92 GLY A CA 1
ATOM 708 C C . GLY A 1 92 ? -10.923 -24.102 27.412 1.00 46.09 92 GLY A C 1
ATOM 709 O O . GLY A 1 92 ? -10.022 -24.725 27.959 1.00 46.09 92 GLY A O 1
ATOM 710 N N . ASP A 1 93 ? -10.777 -23.191 26.452 1.00 45.91 93 ASP A N 1
ATOM 711 C CA . ASP A 1 93 ? -9.576 -22.438 26.081 1.00 45.91 93 ASP A CA 1
ATOM 712 C C . ASP A 1 93 ? -8.281 -23.228 25.806 1.00 45.91 93 ASP A C 1
ATOM 714 O O . ASP A 1 93 ? -7.472 -23.461 26.697 1.00 45.91 93 ASP A O 1
ATOM 718 N N . GLU A 1 94 ? -8.003 -23.455 24.516 1.00 43.84 94 GLU A N 1
ATOM 719 C CA . GLU A 1 94 ? -6.628 -23.436 24.000 1.00 43.84 94 GLU A CA 1
ATOM 720 C C . GLU A 1 94 ? -6.512 -22.363 22.908 1.00 43.84 94 GLU A C 1
ATOM 722 O O . GLU A 1 94 ? -6.827 -22.551 21.732 1.00 43.84 94 GLU A O 1
ATOM 727 N N . ASP A 1 95 ? -6.090 -21.187 23.354 1.00 53.31 95 ASP A N 1
ATOM 728 C CA . ASP A 1 95 ? -5.483 -20.137 22.551 1.00 53.31 95 ASP A CA 1
ATOM 729 C C . ASP A 1 95 ? -4.013 -20.549 22.332 1.00 53.31 95 ASP A C 1
ATOM 731 O O . ASP A 1 95 ? -3.227 -20.420 23.259 1.00 53.31 95 ASP A O 1
ATOM 735 N N . GLU A 1 96 ? -3.631 -21.126 21.182 1.00 46.25 96 GLU A N 1
ATOM 736 C CA . GLU A 1 96 ? -2.293 -20.948 20.575 1.00 46.25 96 GLU A CA 1
ATOM 737 C C . GLU A 1 96 ? -2.046 -21.800 19.312 1.00 46.25 96 GLU A C 1
ATOM 739 O O . GLU A 1 96 ? -2.405 -22.967 19.213 1.00 46.25 96 GLU A O 1
ATOM 744 N N . LYS A 1 97 ? -1.301 -21.200 18.372 1.00 45.66 97 LYS A N 1
ATOM 745 C CA . LYS A 1 97 ? -0.349 -21.843 17.442 1.00 45.66 97 LYS A CA 1
ATOM 746 C C . LYS A 1 97 ? -0.782 -23.137 16.731 1.00 45.66 97 LYS A C 1
ATOM 748 O O . LYS A 1 97 ? -0.476 -24.235 17.173 1.00 45.66 97 LYS A O 1
ATOM 753 N N . SER A 1 98 ? -1.246 -23.016 15.484 1.00 43.78 98 SER A N 1
ATOM 754 C CA . SER A 1 98 ? -0.746 -23.861 14.371 1.00 43.78 98 SER A CA 1
ATOM 755 C C . SER A 1 98 ? -1.453 -23.564 13.044 1.00 43.78 98 SER A C 1
ATOM 757 O O . SER A 1 98 ? -2.332 -24.288 12.589 1.00 43.78 98 SER A O 1
ATOM 759 N N . ARG A 1 99 ? -1.023 -22.513 12.339 1.00 47.97 99 ARG A N 1
ATOM 760 C CA . ARG A 1 99 ? -1.199 -22.457 10.870 1.00 47.97 99 ARG A CA 1
ATOM 761 C C . ARG A 1 99 ? 0.112 -22.352 10.098 1.00 47.97 99 ARG A C 1
ATOM 763 O O . ARG A 1 99 ? 0.100 -22.160 8.891 1.00 47.97 99 ARG A O 1
ATOM 770 N N . PHE A 1 100 ? 1.235 -22.594 10.772 1.00 44.78 100 PHE A N 1
ATOM 771 C CA . PHE A 1 100 ? 2.509 -22.889 10.126 1.00 44.78 100 PHE A CA 1
ATOM 772 C C . PHE A 1 100 ? 2.708 -24.411 10.096 1.00 44.78 100 PHE A C 1
ATOM 774 O O . PHE A 1 100 ? 3.478 -24.973 10.867 1.00 44.78 100 PHE A O 1
ATOM 781 N N . ARG A 1 101 ? 1.949 -25.108 9.244 1.00 43.31 101 ARG A N 1
ATOM 782 C CA . ARG A 1 101 ? 2.368 -26.427 8.758 1.00 43.31 101 ARG A CA 1
ATOM 783 C C . ARG A 1 101 ? 2.896 -26.218 7.352 1.00 43.31 101 ARG A C 1
ATOM 785 O O . ARG A 1 101 ? 2.125 -26.086 6.406 1.00 43.31 101 ARG A O 1
ATOM 792 N N . GLY A 1 102 ? 4.221 -26.119 7.269 1.00 39.31 102 GLY A N 1
ATOM 793 C CA . GLY A 1 102 ? 4.945 -26.254 6.020 1.00 39.31 102 GLY A CA 1
ATOM 794 C C . GLY A 1 102 ? 4.515 -27.543 5.333 1.00 39.31 102 GLY A C 1
ATOM 795 O O . GLY A 1 102 ? 4.538 -28.616 5.932 1.00 39.31 102 GLY A O 1
ATOM 796 N N . ARG A 1 103 ? 4.082 -27.405 4.084 1.00 39.81 103 ARG A N 1
ATOM 797 C CA . ARG A 1 103 ? 3.993 -28.512 3.145 1.00 39.81 103 ARG A CA 1
ATOM 798 C C . ARG A 1 103 ? 5.307 -28.516 2.376 1.00 39.81 103 ARG A C 1
ATOM 800 O O . ARG A 1 103 ? 5.404 -27.924 1.309 1.00 39.81 103 ARG A O 1
ATOM 807 N N . SER A 1 104 ? 6.318 -29.100 3.003 1.00 46.22 104 SER A N 1
ATOM 808 C CA . SER A 1 104 ? 7.539 -29.543 2.344 1.00 46.22 104 SER A CA 1
ATOM 809 C C . SER A 1 104 ? 7.341 -31.026 2.069 1.00 46.22 104 SER A C 1
ATOM 811 O O . SER A 1 104 ? 7.357 -31.800 3.019 1.00 46.22 104 SER A O 1
ATOM 813 N N . GLU A 1 105 ? 7.106 -31.401 0.817 1.00 49.56 105 GLU A N 1
ATOM 814 C CA . GLU A 1 105 ? 7.417 -32.742 0.324 1.00 49.56 105 GLU A CA 1
ATOM 815 C C . GLU A 1 105 ? 8.004 -32.594 -1.077 1.00 49.56 105 GLU A C 1
ATOM 817 O O . GLU A 1 105 ? 7.547 -31.786 -1.890 1.00 49.56 105 GLU A O 1
ATOM 822 N N . ASP A 1 106 ? 9.100 -33.314 -1.246 1.00 37.78 106 ASP A N 1
ATOM 823 C CA . ASP A 1 106 ? 10.185 -33.117 -2.184 1.00 37.78 106 ASP A CA 1
ATOM 824 C C . ASP A 1 106 ? 9.889 -33.524 -3.639 1.00 37.78 106 ASP A C 1
ATOM 826 O O . ASP A 1 106 ? 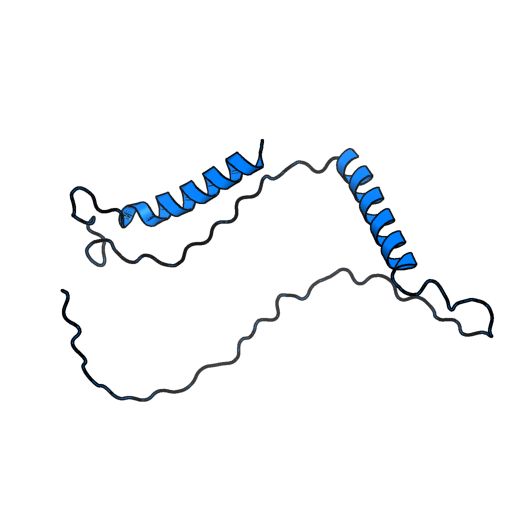9.119 -34.436 -3.921 1.00 37.78 106 ASP A O 1
ATOM 830 N N .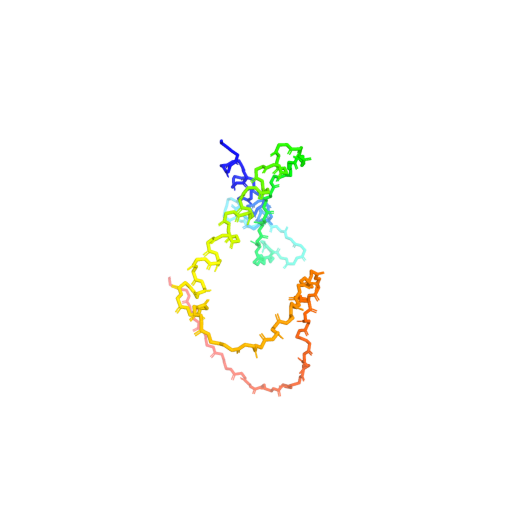 ALA A 1 107 ? 10.531 -32.770 -4.537 1.00 43.25 107 ALA A N 1
ATOM 831 C CA . ALA A 1 107 ? 11.366 -33.145 -5.688 1.00 43.25 107 ALA A CA 1
ATOM 832 C C . ALA A 1 107 ? 11.334 -34.561 -6.324 1.00 43.25 107 ALA A C 1
ATOM 834 O O . ALA A 1 107 ? 11.164 -35.574 -5.655 1.00 43.25 107 ALA A O 1
ATOM 835 N N . SER A 1 108 ? 11.758 -34.555 -7.606 1.00 43.19 108 SER A N 1
ATOM 836 C CA . SER A 1 108 ? 12.060 -35.627 -8.594 1.00 43.19 108 SER A CA 1
ATOM 837 C C . SER A 1 108 ? 10.890 -35.957 -9.544 1.00 43.19 108 SER A C 1
ATOM 839 O O . SER A 1 108 ? 9.770 -36.131 -9.088 1.00 43.19 108 SER A O 1
ATOM 841 N N . GLU A 1 109 ? 11.010 -35.985 -10.880 1.00 44.62 109 GLU A N 1
ATOM 842 C CA . GLU A 1 109 ? 12.161 -36.124 -11.794 1.00 44.62 109 GLU A CA 1
ATOM 843 C C . GLU A 1 109 ? 11.781 -35.694 -13.244 1.00 44.62 109 GLU A C 1
ATOM 845 O O . GLU A 1 109 ? 10.602 -35.584 -13.579 1.00 44.62 109 GLU A O 1
ATOM 850 N N . GLU A 1 110 ? 12.797 -35.428 -14.077 1.00 46.88 110 GLU A N 1
ATOM 851 C CA . GLU A 1 110 ? 12.783 -34.976 -15.488 1.00 46.88 110 GLU A CA 1
ATOM 852 C C . GLU A 1 110 ? 12.245 -35.980 -16.539 1.00 46.88 110 GLU A C 1
ATOM 854 O O . GLU A 1 110 ? 12.355 -37.193 -16.376 1.00 46.88 110 GLU A O 1
ATOM 859 N N . SER A 1 111 ? 11.770 -35.462 -17.686 1.00 39.50 111 SER A N 1
ATOM 860 C CA . SER A 1 111 ? 12.228 -35.762 -19.079 1.00 39.50 111 SER A CA 1
ATOM 861 C C . SER A 1 111 ? 11.257 -35.109 -20.095 1.00 39.50 111 SER A C 1
ATOM 863 O O . SER A 1 111 ? 10.045 -35.177 -19.903 1.00 39.50 111 SER A O 1
ATOM 865 N N . SER A 1 112 ? 11.729 -34.191 -20.959 1.00 43.12 112 SER A N 1
ATOM 866 C CA . SER A 1 112 ? 12.083 -34.380 -22.396 1.00 43.12 112 SER A CA 1
ATOM 867 C C . SER A 1 112 ? 10.859 -34.794 -23.245 1.00 43.12 112 SER A C 1
ATOM 869 O O . SER A 1 112 ? 10.206 -35.773 -22.920 1.00 43.12 112 SER A O 1
ATOM 871 N N . ASP A 1 113 ? 10.393 -34.078 -24.273 1.00 42.72 113 ASP A N 1
ATOM 872 C CA . ASP A 1 113 ? 11.102 -33.564 -25.450 1.00 42.72 113 ASP A CA 1
ATOM 873 C C . ASP A 1 113 ? 10.331 -32.426 -26.167 1.00 42.72 113 ASP A C 1
ATOM 875 O O .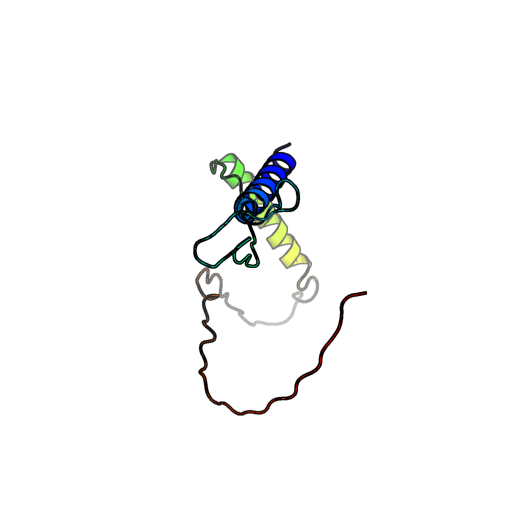 ASP A 1 113 ? 9.176 -32.119 -25.870 1.00 42.72 113 ASP A O 1
ATOM 879 N N . GLU A 1 114 ? 11.044 -31.811 -27.108 1.00 51.69 114 GLU A N 1
ATOM 880 C CA . GLU A 1 114 ? 10.768 -30.648 -27.957 1.00 51.69 114 GLU A CA 1
ATOM 881 C C . GLU A 1 114 ? 9.528 -30.764 -28.871 1.00 51.69 114 GLU A C 1
ATOM 883 O O . GLU A 1 114 ? 9.177 -31.854 -29.304 1.00 51.69 114 GLU A O 1
ATOM 888 N N . GLU A 1 115 ? 8.928 -29.621 -29.239 1.00 54.34 115 GLU A N 1
ATOM 889 C CA . GLU A 1 115 ? 8.620 -29.284 -30.644 1.00 54.34 115 GLU A CA 1
ATOM 890 C C . GLU A 1 115 ? 8.301 -27.784 -30.804 1.00 54.34 115 GLU A C 1
ATOM 892 O O . GLU A 1 115 ? 7.559 -27.169 -30.033 1.00 54.34 115 GLU A O 1
ATOM 897 N N . GLU A 1 116 ? 8.921 -27.204 -31.830 1.00 49.97 116 GLU A N 1
ATOM 898 C CA . GLU A 1 116 ? 8.793 -25.829 -32.300 1.00 49.97 116 GLU A CA 1
ATOM 899 C C . GLU A 1 116 ? 7.378 -25.514 -32.815 1.00 49.97 116 GLU A C 1
ATOM 901 O O . GLU A 1 116 ? 6.725 -26.329 -33.461 1.00 49.97 116 GLU A O 1
ATOM 906 N N . GLY A 1 117 ? 6.913 -24.278 -32.614 1.00 42.38 117 GLY A N 1
ATOM 907 C CA . GLY A 1 117 ? 5.600 -23.853 -33.101 1.00 42.38 117 GLY A CA 1
ATOM 908 C C . GLY A 1 117 ? 5.451 -22.341 -33.195 1.00 42.38 117 GLY A C 1
ATOM 909 O O . GLY A 1 117 ? 4.760 -21.720 -32.395 1.00 42.38 117 GLY A O 1
ATOM 910 N N . ASN A 1 118 ? 6.129 -21.761 -34.182 1.00 47.72 118 ASN A N 1
ATOM 911 C CA . ASN A 1 118 ? 6.017 -20.387 -34.670 1.00 47.72 118 ASN A CA 1
ATOM 912 C C . ASN A 1 118 ? 4.581 -19.816 -34.609 1.00 47.72 118 ASN A C 1
ATOM 914 O O . ASN A 1 118 ? 3.701 -20.295 -35.323 1.00 47.72 118 ASN A O 1
ATOM 918 N N . CYS A 1 119 ? 4.357 -18.737 -33.850 1.00 42.81 119 CYS A N 1
ATOM 919 C CA . CYS A 1 119 ? 3.130 -17.946 -33.966 1.00 42.81 119 CYS A CA 1
ATOM 920 C C . CYS A 1 119 ? 3.481 -16.483 -34.253 1.00 42.81 119 CYS A C 1
ATOM 922 O O . CYS A 1 119 ? 3.871 -15.713 -33.376 1.00 42.81 119 CYS A O 1
ATOM 924 N N . SER A 1 120 ? 3.401 -16.144 -35.536 1.00 49.12 120 SER A N 1
ATOM 925 C CA . SER A 1 120 ? 3.660 -14.818 -36.080 1.00 49.12 120 SER A CA 1
ATOM 926 C C . SER A 1 120 ? 2.630 -13.797 -35.592 1.00 49.12 120 SER A C 1
ATOM 928 O O . SER A 1 120 ? 1.436 -14.078 -35.513 1.00 49.12 120 SER A O 1
ATOM 930 N N . ILE A 1 121 ? 3.132 -12.599 -35.299 1.00 45.06 121 ILE A N 1
ATOM 931 C CA . ILE A 1 121 ? 2.362 -11.376 -35.069 1.00 45.06 121 ILE A CA 1
ATOM 932 C C . ILE A 1 121 ? 1.626 -11.003 -36.362 1.00 45.06 121 ILE A C 1
ATOM 934 O O . ILE A 1 121 ? 2.237 -10.991 -37.434 1.00 45.06 121 ILE A O 1
ATOM 938 N N . ALA A 1 122 ? 0.344 -10.664 -36.234 1.00 50.72 122 ALA A N 1
ATOM 939 C CA . ALA A 1 122 ? -0.421 -9.886 -37.202 1.00 50.72 122 ALA A CA 1
ATOM 940 C C . ALA A 1 122 ? -0.981 -8.647 -36.498 1.00 50.72 122 ALA A C 1
ATOM 942 O O . ALA A 1 122 ? -1.409 -8.792 -35.329 1.00 50.72 122 ALA A O 1
#

Secondary structure (DSSP, 8-state):
-HHHHHHHHHHHHHHHHTGGG--BTTBPPEETTEES-----------------HHHHHHHHHHHHHHHHHHHHHTTSS--SS----------------------------------------

Sequence (122 aa):
MPAQYLMKAAQRIVKESHAKSDCVNGQFLDTPIGKGGKVDDTSVVVGEIIEWTEAHTQIWSEVRRNRRWKDVISCGGMQCGMATRHSCSCEGDEDEKSRFRGRSEDASEESSDEEEGNCSIA

pLDDT: mean 70.58, std 22.37, range [35.03, 97.38]

Organism: NCBI:txid2562237